Protein AF-K1SEQ2-F1 (afdb_monomer)

Structure (mmCIF, N/CA/C/O backbone):
data_AF-K1SEQ2-F1
#
_entry.id   AF-K1SEQ2-F1
#
loop_
_atom_site.group_PDB
_atom_site.id
_atom_site.type_symbol
_atom_site.label_atom_id
_atom_site.label_alt_id
_atom_site.label_comp_id
_atom_site.label_asym_id
_atom_site.label_entity_id
_atom_site.label_seq_id
_atom_site.pdbx_PDB_ins_code
_atom_site.Cartn_x
_atom_site.Cartn_y
_atom_site.Cartn_z
_atom_site.occupancy
_atom_site.B_iso_or_equiv
_atom_site.auth_seq_id
_atom_site.auth_comp_id
_atom_site.auth_asym_id
_atom_site.auth_atom_id
_atom_site.pdbx_PDB_model_num
ATOM 1 N N . MET A 1 1 ? -11.441 -30.694 -27.038 1.00 43.03 1 MET A N 1
ATOM 2 C CA . MET A 1 1 ? -11.583 -30.775 -25.570 1.00 43.03 1 MET A CA 1
ATOM 3 C C . MET A 1 1 ? -10.942 -29.511 -25.022 1.00 43.03 1 MET A C 1
ATOM 5 O O . MET A 1 1 ? -9.737 -29.361 -25.182 1.00 43.03 1 MET A O 1
ATOM 9 N N . GLU A 1 2 ? -11.736 -28.555 -24.542 1.00 47.94 2 GLU A N 1
ATOM 10 C CA . GLU A 1 2 ? -11.219 -27.292 -23.992 1.00 47.94 2 GLU A CA 1
ATOM 11 C C . GLU A 1 2 ? -10.532 -27.562 -22.644 1.00 47.94 2 GLU A C 1
ATOM 13 O O . GLU A 1 2 ? -11.100 -28.221 -21.772 1.00 47.94 2 GLU A O 1
ATOM 18 N N . LYS A 1 3 ? -9.276 -27.125 -22.499 1.00 48.19 3 LYS A N 1
ATOM 19 C CA . LYS A 1 3 ? -8.510 -27.203 -21.243 1.00 48.19 3 LYS A CA 1
ATOM 20 C C . LYS A 1 3 ? -8.966 -26.080 -20.307 1.00 48.19 3 LYS A C 1
ATOM 22 O O . LYS A 1 3 ? -9.241 -24.984 -20.783 1.00 48.19 3 LYS A O 1
ATOM 27 N N . ASN A 1 4 ? -9.017 -26.336 -18.994 1.00 70.00 4 ASN A N 1
ATOM 28 C CA . ASN A 1 4 ? -9.388 -25.294 -18.032 1.00 70.00 4 ASN A CA 1
ATOM 29 C C . ASN A 1 4 ? -8.329 -24.174 -17.988 1.00 70.00 4 ASN A C 1
ATOM 31 O O . ASN A 1 4 ? -7.145 -24.417 -18.233 1.00 70.00 4 ASN A O 1
ATOM 35 N N . GLU A 1 5 ? -8.766 -22.963 -17.645 1.00 64.31 5 GLU A N 1
ATOM 36 C CA . GLU A 1 5 ? -7.929 -21.755 -17.586 1.00 64.31 5 GLU A CA 1
ATOM 37 C C . GLU A 1 5 ? -6.663 -21.947 -16.739 1.00 64.31 5 GLU A C 1
ATOM 39 O O . GLU A 1 5 ? -5.574 -21.563 -17.151 1.00 64.31 5 GLU A O 1
ATOM 44 N N . LEU A 1 6 ? -6.771 -22.651 -15.606 1.00 54.03 6 LEU A N 1
ATOM 45 C CA . LEU A 1 6 ? -5.640 -22.951 -14.721 1.00 54.03 6 LEU A CA 1
ATOM 46 C C . LEU A 1 6 ? -4.531 -23.738 -15.442 1.00 54.03 6 LEU A C 1
ATOM 48 O O . LEU A 1 6 ? -3.341 -23.495 -15.248 1.00 54.03 6 LEU A O 1
ATOM 52 N N . THR A 1 7 ? -4.930 -24.677 -16.300 1.00 54.34 7 THR A N 1
ATOM 53 C CA . THR A 1 7 ? -4.026 -25.524 -17.082 1.00 54.34 7 THR A CA 1
ATOM 54 C C . THR A 1 7 ? -3.325 -24.714 -18.171 1.00 54.34 7 THR A C 1
ATOM 56 O O . THR A 1 7 ? -2.157 -24.968 -18.459 1.00 54.34 7 THR A O 1
ATOM 59 N N . ASN A 1 8 ? -3.997 -23.717 -18.753 1.00 59.84 8 ASN A N 1
ATOM 60 C CA . ASN A 1 8 ? -3.380 -22.805 -19.717 1.00 59.84 8 ASN A CA 1
ATOM 61 C C . ASN A 1 8 ? -2.343 -21.911 -19.029 1.00 59.84 8 ASN A C 1
ATOM 63 O O . ASN A 1 8 ? -1.224 -21.809 -19.524 1.00 59.84 8 ASN A O 1
ATOM 67 N N . THR A 1 9 ? -2.657 -21.372 -17.847 1.00 58.41 9 THR A N 1
ATOM 68 C CA . THR A 1 9 ? -1.741 -20.512 -17.084 1.00 58.41 9 THR A CA 1
ATOM 69 C C . THR A 1 9 ? -0.454 -21.246 -16.693 1.00 58.41 9 THR A C 1
ATOM 71 O O . THR A 1 9 ? 0.633 -20.716 -16.910 1.00 58.41 9 THR A O 1
ATOM 74 N N . ILE A 1 10 ? -0.551 -22.493 -16.211 1.00 58.28 10 ILE A N 1
ATOM 75 C CA . ILE A 1 10 ? 0.607 -23.320 -15.805 1.00 58.28 10 ILE A CA 1
ATOM 76 C C . ILE A 1 10 ? 1.475 -23.741 -17.007 1.00 58.28 10 ILE A C 1
ATOM 78 O O . ILE A 1 10 ? 2.684 -23.915 -16.867 1.00 58.28 10 ILE A O 1
ATOM 82 N N . HIS A 1 11 ? 0.887 -23.873 -18.201 1.00 51.62 11 HIS A N 1
ATOM 83 C CA . HIS A 1 11 ? 1.618 -24.169 -19.439 1.00 51.62 11 HIS A CA 1
ATOM 84 C C . HIS A 1 11 ? 2.044 -22.921 -20.226 1.00 51.62 11 HIS A C 1
ATOM 86 O O . HIS A 1 11 ? 2.574 -23.058 -21.334 1.00 51.62 11 HIS A O 1
ATOM 92 N N . THR A 1 12 ? 1.831 -21.713 -19.694 1.00 59.97 12 THR A N 1
ATOM 93 C CA . THR A 1 12 ? 2.186 -20.487 -20.414 1.00 59.97 12 THR A CA 1
ATOM 94 C C . THR A 1 12 ? 3.698 -20.427 -20.579 1.00 59.97 12 THR A C 1
ATOM 96 O O . THR A 1 12 ? 4.451 -20.291 -19.617 1.00 59.97 12 THR A O 1
ATOM 99 N N . THR A 1 13 ? 4.155 -20.548 -21.820 1.00 67.62 13 THR A N 1
ATOM 100 C CA . THR A 1 13 ? 5.572 -20.405 -22.147 1.00 67.62 13 THR A CA 1
ATOM 101 C C . THR A 1 13 ? 5.937 -18.929 -22.037 1.00 67.62 13 THR A C 1
ATOM 103 O O . THR A 1 13 ? 5.323 -18.088 -22.693 1.00 67.62 13 THR A O 1
ATOM 106 N N . LEU A 1 14 ? 6.922 -18.601 -21.199 1.00 71.75 14 LEU A N 1
ATOM 107 C CA . LEU A 1 14 ? 7.457 -17.245 -21.126 1.00 71.75 14 LEU A CA 1
ATOM 108 C C . LEU A 1 14 ? 8.192 -16.926 -22.431 1.00 71.75 14 LEU A C 1
ATOM 110 O O . LEU A 1 14 ? 9.210 -17.540 -22.747 1.00 71.75 14 LEU A O 1
ATOM 114 N N . CYS A 1 15 ? 7.675 -15.955 -23.180 1.00 80.75 15 CYS A N 1
ATOM 115 C CA . CYS A 1 15 ? 8.299 -15.469 -24.405 1.00 80.75 15 CYS A CA 1
ATOM 116 C C . CYS A 1 15 ? 9.104 -14.198 -24.093 1.00 80.75 15 CYS A C 1
ATOM 118 O O . CYS A 1 15 ? 8.500 -13.175 -23.753 1.00 80.75 15 CYS A O 1
ATOM 120 N N . PRO A 1 16 ? 10.444 -14.217 -24.200 1.00 85.50 16 PRO A N 1
ATOM 121 C CA . PRO A 1 16 ? 11.247 -13.023 -23.972 1.00 85.50 16 PRO A CA 1
ATOM 122 C C . PRO A 1 16 ? 10.920 -11.957 -25.027 1.00 85.50 16 PRO A C 1
ATOM 124 O O . PRO A 1 16 ? 10.855 -12.263 -26.215 1.00 85.50 16 PRO A O 1
ATOM 127 N N . ARG A 1 17 ? 10.708 -10.704 -24.601 1.00 86.50 17 ARG A N 1
ATOM 128 C CA . ARG A 1 17 ? 10.356 -9.590 -25.510 1.00 86.50 17 ARG A CA 1
ATOM 129 C C . ARG A 1 17 ? 11.419 -8.503 -25.610 1.00 86.50 17 ARG A C 1
ATOM 131 O O . ARG A 1 17 ? 11.531 -7.864 -26.653 1.00 86.50 17 ARG A O 1
ATOM 138 N N . ALA A 1 18 ? 12.183 -8.279 -24.548 1.00 89.88 18 ALA A N 1
ATOM 139 C CA . ALA A 1 18 ? 13.223 -7.260 -24.511 1.00 89.88 18 ALA A CA 1
ATOM 140 C C . ALA A 1 18 ? 14.239 -7.542 -23.395 1.00 89.88 18 ALA A C 1
ATOM 142 O O . ALA A 1 18 ? 13.954 -8.298 -22.466 1.00 89.88 18 ALA A O 1
ATOM 143 N N . VAL A 1 19 ? 15.406 -6.905 -23.488 1.00 91.00 19 VAL A N 1
ATOM 144 C CA . VAL A 1 19 ? 16.459 -6.863 -22.464 1.00 91.00 19 VAL A CA 1
ATOM 145 C C . VAL A 1 19 ? 16.750 -5.411 -22.122 1.00 91.00 19 VAL A C 1
ATOM 147 O O . VAL A 1 19 ? 16.779 -4.564 -23.013 1.00 91.00 19 VAL A O 1
ATOM 150 N N . LEU A 1 20 ? 16.992 -5.152 -20.838 1.00 92.44 20 LEU A N 1
ATOM 151 C CA . LEU A 1 20 ? 17.462 -3.875 -20.316 1.00 92.44 20 LEU A CA 1
ATOM 152 C C . LEU A 1 20 ? 18.910 -4.041 -19.836 1.00 92.44 20 LEU A C 1
ATOM 154 O O . LEU A 1 20 ? 19.201 -4.972 -19.084 1.00 92.44 20 LEU A O 1
ATOM 158 N N . ILE A 1 21 ? 19.807 -3.151 -20.247 1.00 92.81 21 ILE A N 1
ATOM 159 C CA . ILE A 1 21 ? 21.210 -3.134 -19.825 1.00 92.81 21 ILE A CA 1
ATOM 160 C C . ILE A 1 21 ? 21.484 -1.796 -19.145 1.00 92.81 21 ILE A C 1
ATOM 162 O O . ILE A 1 21 ? 21.267 -0.741 -19.736 1.00 92.81 21 ILE A O 1
ATOM 166 N N . ALA A 1 22 ? 21.962 -1.839 -17.903 1.00 92.38 22 ALA A N 1
ATOM 167 C CA . ALA A 1 22 ? 22.326 -0.651 -17.144 1.00 92.38 22 ALA A CA 1
ATOM 168 C C . ALA A 1 22 ? 23.844 -0.470 -17.120 1.00 92.38 22 ALA A C 1
ATOM 170 O O . ALA A 1 22 ? 24.578 -1.325 -16.622 1.00 92.38 22 ALA A O 1
AT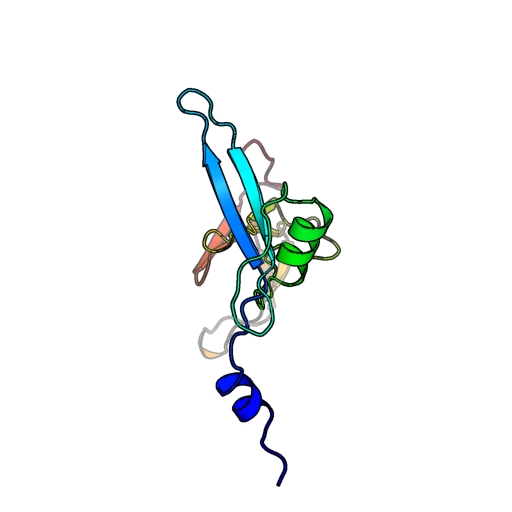OM 171 N N . TYR A 1 23 ? 24.305 0.669 -17.620 1.00 91.25 23 TYR A N 1
ATOM 172 C CA . TYR A 1 23 ? 25.694 1.098 -17.545 1.00 91.25 23 TYR A CA 1
ATOM 173 C C . TYR A 1 23 ? 25.846 2.116 -16.421 1.00 91.25 23 TYR A C 1
ATOM 175 O O . TYR A 1 23 ? 25.014 3.010 -16.275 1.00 91.25 23 TYR A O 1
ATOM 183 N N . THR A 1 24 ? 26.922 1.995 -15.650 1.00 91.25 24 THR A N 1
ATOM 184 C CA . THR A 1 24 ? 27.306 2.977 -14.633 1.00 91.25 24 THR A CA 1
ATOM 185 C C . THR A 1 24 ? 28.565 3.708 -15.076 1.00 91.25 24 THR A C 1
ATOM 187 O O . THR A 1 24 ? 29.469 3.108 -15.666 1.00 91.25 24 THR A O 1
ATOM 190 N N . TYR A 1 25 ? 28.636 5.006 -14.803 1.00 86.38 25 TYR A N 1
ATOM 191 C CA . TYR A 1 25 ? 29.854 5.773 -15.034 1.00 86.38 25 TYR A CA 1
ATOM 192 C C . TYR A 1 25 ? 30.794 5.565 -13.845 1.00 86.38 25 TYR A C 1
ATOM 194 O O . TYR A 1 25 ? 30.388 5.706 -12.698 1.00 86.38 25 TYR A O 1
ATOM 202 N N . ALA A 1 26 ? 32.071 5.267 -14.100 1.00 80.25 26 ALA A N 1
ATOM 203 C CA . ALA A 1 26 ? 33.036 4.860 -13.068 1.00 80.25 26 ALA A CA 1
ATOM 204 C C . ALA A 1 26 ? 33.198 5.840 -11.881 1.00 80.25 26 ALA A C 1
ATOM 206 O O . ALA A 1 26 ? 33.750 5.462 -10.852 1.00 80.25 26 ALA A O 1
ATOM 207 N N . GLN A 1 27 ? 32.751 7.092 -12.021 1.00 76.75 27 GLN A N 1
ATOM 208 C CA . GLN A 1 27 ? 32.906 8.158 -11.026 1.00 76.75 27 GLN A CA 1
ATOM 209 C C . GLN A 1 27 ? 31.602 8.919 -10.716 1.00 76.75 27 GLN A C 1
ATOM 211 O O . GLN A 1 27 ? 31.636 9.873 -9.944 1.00 76.75 27 GLN A O 1
ATOM 216 N N . ASP A 1 28 ? 30.458 8.524 -11.286 1.00 73.75 28 ASP A N 1
ATOM 217 C CA . ASP A 1 28 ? 29.175 9.212 -11.086 1.00 73.75 28 ASP A CA 1
ATOM 218 C C . ASP A 1 28 ? 28.070 8.189 -10.790 1.00 73.75 28 ASP A C 1
ATOM 220 O O . ASP A 1 28 ? 28.050 7.102 -11.359 1.00 73.75 28 ASP A O 1
ATOM 224 N N . LYS A 1 29 ? 27.101 8.539 -9.939 1.00 74.81 29 LYS A N 1
ATOM 225 C CA . LYS A 1 29 ? 25.934 7.685 -9.638 1.00 74.81 29 LYS A CA 1
ATOM 226 C C . LYS A 1 29 ? 24.882 7.710 -10.759 1.00 74.81 29 LYS A C 1
ATOM 228 O O . LYS A 1 29 ? 23.720 7.381 -10.526 1.00 74.81 29 LYS A O 1
ATOM 233 N N . LYS A 1 30 ? 25.263 8.148 -11.959 1.00 80.81 30 LYS A N 1
ATOM 234 C CA . LYS A 1 30 ? 24.389 8.196 -13.131 1.00 80.81 30 LYS A CA 1
ATOM 235 C C . LYS A 1 30 ? 24.361 6.839 -13.816 1.00 80.81 30 LYS A C 1
ATOM 237 O O . LYS A 1 30 ? 25.394 6.192 -13.977 1.00 80.81 30 LYS A O 1
ATOM 242 N N . TYR A 1 31 ? 23.173 6.465 -14.270 1.00 83.62 31 TYR A N 1
ATOM 243 C CA . TYR A 1 31 ? 22.955 5.260 -15.054 1.00 83.62 31 TYR A CA 1
ATOM 244 C C . TYR A 1 31 ? 22.527 5.636 -16.466 1.00 83.62 31 TYR A C 1
ATOM 246 O O . TYR A 1 31 ? 21.686 6.516 -16.650 1.00 83.62 31 TYR A O 1
ATOM 254 N N . PHE A 1 32 ? 23.092 4.951 -17.454 1.00 90.00 32 PHE A N 1
ATOM 255 C CA . PHE A 1 32 ? 22.553 4.922 -18.808 1.00 90.00 32 PHE A CA 1
ATOM 256 C C . PHE A 1 32 ? 21.877 3.570 -19.019 1.00 90.00 32 PHE A C 1
ATOM 258 O O . PHE A 1 32 ? 22.489 2.530 -18.773 1.00 90.00 32 PHE A O 1
ATOM 265 N N . LEU A 1 33 ? 20.613 3.591 -19.438 1.00 92.62 33 LEU A N 1
ATOM 266 C CA . LEU A 1 33 ? 19.846 2.381 -19.701 1.00 92.62 33 LEU A CA 1
ATOM 267 C C . LEU A 1 33 ? 19.701 2.182 -21.211 1.00 92.62 33 LEU A C 1
ATOM 269 O O . LEU A 1 33 ? 19.157 3.036 -21.914 1.00 92.62 33 LEU A O 1
ATOM 273 N N . GLU A 1 34 ? 20.163 1.033 -21.685 1.00 94.25 34 GLU A N 1
ATOM 274 C CA . GLU A 1 34 ? 19.981 0.548 -23.050 1.00 94.25 34 GLU A CA 1
ATOM 275 C C . GLU A 1 34 ? 18.900 -0.536 -23.070 1.00 94.25 34 GLU A C 1
ATOM 277 O O . GLU A 1 34 ? 18.832 -1.387 -22.183 1.00 94.25 34 GLU A O 1
ATOM 282 N N . GLN A 1 35 ? 18.073 -0.526 -24.105 1.00 93.44 35 GLN A N 1
ATOM 283 C CA . GLN A 1 35 ? 17.086 -1.548 -24.401 1.00 93.44 35 GLN A CA 1
ATOM 284 C C . GLN A 1 35 ? 17.441 -2.265 -25.702 1.00 93.44 35 GLN A C 1
ATOM 286 O O . GLN A 1 35 ? 17.861 -1.638 -26.674 1.00 93.44 35 GLN A O 1
ATOM 291 N N . ARG A 1 36 ? 17.204 -3.580 -25.731 1.00 94.31 36 ARG A N 1
ATOM 292 C CA . ARG A 1 36 ? 17.228 -4.407 -26.946 1.00 94.31 36 ARG A CA 1
ATOM 293 C C . ARG A 1 36 ? 15.934 -5.191 -27.059 1.00 94.31 36 ARG A C 1
ATOM 295 O O . ARG A 1 36 ? 15.531 -5.836 -26.094 1.00 94.31 36 ARG A O 1
ATOM 302 N N . SER A 1 37 ? 15.290 -5.177 -28.220 1.00 91.94 37 SER A N 1
ATOM 303 C CA . SER A 1 37 ? 14.157 -6.069 -28.494 1.00 91.94 37 SER A CA 1
ATOM 304 C C . SER A 1 37 ? 14.634 -7.515 -28.663 1.00 91.94 37 SER A C 1
ATOM 306 O O . SER A 1 37 ? 15.763 -7.759 -29.085 1.00 91.94 37 SER A O 1
ATOM 308 N N . ILE A 1 38 ? 13.785 -8.483 -28.321 1.00 92.94 38 ILE A N 1
ATOM 309 C CA . ILE A 1 38 ? 14.010 -9.900 -28.616 1.00 92.94 38 ILE A CA 1
ATOM 310 C C . ILE A 1 38 ? 12.956 -10.348 -29.622 1.00 92.94 38 ILE A C 1
ATOM 312 O O . ILE A 1 38 ? 11.757 -10.160 -29.409 1.00 92.94 38 ILE A O 1
ATOM 316 N N . ASP A 1 39 ? 13.408 -10.921 -30.734 1.00 90.06 39 ASP A N 1
ATOM 317 C CA . ASP A 1 39 ? 12.512 -11.447 -31.758 1.00 90.06 39 ASP A CA 1
ATOM 318 C C . ASP A 1 39 ? 11.935 -12.826 -31.385 1.00 90.06 39 ASP A C 1
ATOM 320 O O . ASP A 1 39 ? 12.355 -13.479 -30.431 1.00 90.06 39 ASP A O 1
ATOM 324 N N . ALA A 1 40 ? 10.981 -13.316 -32.181 1.00 86.81 40 ALA A N 1
ATOM 325 C CA . ALA A 1 40 ? 10.333 -14.611 -31.949 1.00 86.81 40 ALA A CA 1
ATOM 326 C C . ALA A 1 40 ? 11.292 -15.822 -31.991 1.00 86.81 40 ALA A C 1
ATOM 328 O O . ALA A 1 40 ? 10.907 -16.921 -31.602 1.00 86.81 40 ALA A O 1
ATOM 329 N N . LYS A 1 41 ? 12.527 -15.644 -32.477 1.00 87.56 41 LYS A N 1
ATOM 330 C CA . LYS A 1 41 ? 13.576 -16.672 -32.503 1.00 87.56 41 LYS A CA 1
ATOM 331 C C . LYS A 1 41 ? 14.551 -16.532 -31.328 1.00 87.56 41 LYS A C 1
ATOM 333 O O . LYS A 1 41 ? 15.541 -17.256 -31.288 1.00 87.56 41 LYS A O 1
ATOM 338 N N . GLY A 1 42 ? 14.300 -15.608 -30.397 1.00 85.50 42 GLY A N 1
ATOM 339 C CA . GLY A 1 42 ? 15.161 -15.343 -29.246 1.00 85.50 42 GLY A CA 1
ATOM 340 C C . GLY A 1 42 ? 16.397 -14.499 -29.570 1.00 85.50 42 GLY A C 1
ATOM 341 O O . GLY A 1 42 ? 17.318 -14.440 -28.758 1.00 85.50 42 GLY A O 1
ATOM 342 N N . ARG A 1 43 ? 16.462 -13.860 -30.746 1.00 91.06 43 ARG A N 1
ATOM 343 C CA . ARG A 1 43 ? 17.618 -13.048 -31.154 1.00 91.06 43 ARG A CA 1
ATOM 344 C C . ARG A 1 43 ? 17.447 -11.613 -30.675 1.00 91.06 43 ARG A C 1
ATOM 346 O O . ARG A 1 43 ? 16.372 -11.034 -30.826 1.00 91.06 43 ARG A O 1
ATOM 353 N N . MET A 1 44 ? 18.519 -11.045 -30.128 1.00 93.50 44 MET A N 1
ATOM 354 C CA . MET A 1 44 ? 18.544 -9.651 -29.689 1.00 93.50 44 MET A CA 1
ATOM 355 C C . MET A 1 44 ? 18.705 -8.713 -30.884 1.00 93.50 44 MET A C 1
ATOM 357 O O . MET A 1 44 ? 19.561 -8.935 -31.741 1.00 93.50 44 MET A O 1
ATOM 361 N N . GLY A 1 45 ? 17.884 -7.669 -30.918 1.00 91.25 45 GLY A N 1
ATOM 362 C CA . GLY A 1 45 ? 18.021 -6.546 -31.833 1.00 91.25 45 GLY A CA 1
ATOM 363 C C . GLY A 1 45 ? 19.117 -5.568 -31.407 1.00 91.25 45 GLY A C 1
ATOM 364 O O . GLY A 1 45 ? 19.895 -5.814 -30.480 1.00 91.25 45 GLY A O 1
ATOM 365 N N . GLU A 1 46 ? 19.162 -4.440 -32.107 1.00 93.50 46 GLU A N 1
ATOM 366 C CA . GLU A 1 46 ? 20.088 -3.345 -31.828 1.00 93.50 46 GLU A CA 1
ATOM 367 C C . GLU A 1 46 ? 19.780 -2.662 -30.489 1.00 93.50 46 GLU A C 1
ATOM 369 O O . GLU A 1 46 ? 18.636 -2.639 -30.027 1.00 93.50 46 GLU A O 1
ATOM 374 N N . GLY A 1 47 ? 20.827 -2.116 -29.868 1.00 92.31 47 GLY A N 1
ATOM 375 C CA . GLY A 1 47 ? 20.721 -1.340 -28.639 1.00 92.31 47 GLY A CA 1
ATOM 376 C C . GLY A 1 47 ? 20.258 0.082 -28.917 1.00 92.31 47 GLY A C 1
ATOM 377 O O . GLY A 1 47 ? 20.844 0.777 -29.745 1.00 92.31 47 GLY A O 1
ATOM 378 N N . HIS A 1 48 ? 19.236 0.530 -28.196 1.00 91.56 48 HIS A N 1
ATOM 379 C CA . HIS A 1 48 ? 18.794 1.921 -28.196 1.00 91.56 48 HIS A CA 1
ATOM 380 C C . HIS A 1 48 ? 18.583 2.420 -26.760 1.00 91.56 48 HIS A C 1
ATOM 382 O O . HIS A 1 48 ? 18.351 1.608 -25.864 1.00 91.56 48 HIS A O 1
ATOM 388 N N . PRO A 1 49 ? 18.646 3.739 -26.497 1.00 93.44 49 PRO A N 1
ATOM 389 C CA . PRO A 1 49 ? 18.275 4.274 -25.193 1.00 93.44 49 PRO A CA 1
ATOM 390 C C . PRO A 1 49 ? 16.861 3.834 -24.802 1.00 93.44 49 PRO A C 1
ATOM 392 O O . PRO A 1 49 ? 15.959 3.780 -25.646 1.00 93.44 49 PRO A O 1
ATOM 395 N N . VAL A 1 50 ? 16.673 3.521 -23.523 1.00 92.56 50 VAL A N 1
ATOM 396 C CA . VAL A 1 50 ? 15.349 3.212 -22.976 1.00 92.56 50 VAL A CA 1
ATOM 397 C C . VAL A 1 50 ? 14.430 4.418 -23.132 1.00 92.56 50 VAL A C 1
ATOM 399 O O . VAL A 1 50 ? 14.813 5.547 -22.823 1.00 92.56 50 VAL A O 1
ATOM 402 N N . THR A 1 51 ? 13.204 4.171 -23.587 1.00 87.19 51 THR A N 1
ATOM 403 C CA . THR A 1 51 ? 12.185 5.210 -23.739 1.00 87.19 51 THR A CA 1
ATOM 404 C C . THR A 1 51 ? 11.252 5.261 -22.532 1.00 87.19 51 THR A C 1
ATOM 406 O O . THR A 1 51 ? 11.070 4.277 -21.808 1.00 87.19 51 THR A O 1
ATOM 409 N N . VAL A 1 52 ? 10.628 6.421 -22.316 1.00 82.25 52 VAL A N 1
ATOM 410 C CA . VAL A 1 52 ? 9.621 6.597 -21.258 1.00 82.25 52 VAL A CA 1
ATOM 411 C C . VAL A 1 52 ? 8.414 5.699 -21.525 1.00 82.25 52 VAL A C 1
ATOM 413 O O . VAL A 1 52 ? 7.869 5.094 -20.605 1.00 82.25 52 VAL A O 1
ATOM 416 N N . GLU A 1 53 ? 8.031 5.553 -22.792 1.00 83.38 53 GLU A N 1
ATOM 417 C CA . GLU A 1 53 ? 6.945 4.684 -23.237 1.00 83.38 53 GLU A CA 1
ATOM 418 C C . GLU A 1 53 ? 7.212 3.228 -22.859 1.00 83.38 53 GLU A C 1
ATOM 420 O O . GLU A 1 53 ? 6.312 2.564 -22.348 1.00 83.38 53 GLU A O 1
ATOM 425 N N . PHE A 1 54 ? 8.447 2.750 -23.047 1.00 84.06 54 PHE A N 1
ATOM 426 C CA . PHE A 1 54 ? 8.821 1.390 -22.675 1.00 84.06 54 PHE A CA 1
ATOM 427 C C . PHE A 1 54 ? 8.823 1.193 -21.161 1.00 84.06 54 PHE A C 1
ATOM 429 O O . PHE A 1 54 ? 8.319 0.180 -20.692 1.00 84.06 54 PHE A O 1
ATOM 436 N N . MET A 1 55 ? 9.325 2.153 -20.379 1.00 84.25 55 MET A N 1
ATOM 437 C CA . MET A 1 55 ? 9.258 2.072 -18.913 1.00 84.25 55 MET A CA 1
ATOM 438 C C . MET A 1 55 ? 7.812 2.061 -18.415 1.00 84.25 55 MET A C 1
ATOM 440 O O . MET A 1 55 ? 7.472 1.276 -17.535 1.00 84.25 55 MET A O 1
ATOM 444 N N . ASN A 1 56 ? 6.941 2.876 -19.009 1.00 78.31 56 ASN A N 1
ATOM 445 C CA . ASN A 1 56 ? 5.518 2.880 -18.686 1.00 78.31 56 ASN A CA 1
ATOM 446 C C . ASN A 1 56 ? 4.841 1.568 -19.089 1.00 78.31 56 ASN A C 1
ATOM 448 O O . ASN A 1 56 ? 4.025 1.048 -18.336 1.00 78.31 56 ASN A O 1
ATOM 452 N N . GLU A 1 57 ? 5.172 1.016 -20.258 1.00 80.25 57 GLU A N 1
ATOM 453 C CA . GLU A 1 57 ? 4.681 -0.292 -20.686 1.00 80.25 57 GLU A CA 1
ATOM 454 C C . GLU A 1 57 ? 5.181 -1.400 -19.755 1.00 80.25 57 GLU A C 1
ATOM 456 O O . GLU A 1 57 ? 4.387 -2.251 -19.365 1.00 80.25 57 GLU A O 1
ATOM 461 N N . LEU A 1 58 ? 6.456 -1.365 -19.362 1.00 80.19 58 LEU A N 1
ATOM 462 C CA . LEU A 1 58 ? 7.054 -2.298 -18.417 1.00 80.19 58 LEU A CA 1
ATOM 463 C C . LEU A 1 58 ? 6.310 -2.235 -17.088 1.00 80.19 58 LEU A C 1
ATOM 465 O O . LEU A 1 58 ? 5.856 -3.268 -16.633 1.00 80.19 58 LEU A O 1
ATOM 469 N N . VAL A 1 59 ? 6.123 -1.049 -16.506 1.00 75.06 59 VAL A N 1
ATOM 470 C CA . VAL A 1 59 ? 5.413 -0.865 -15.230 1.00 75.06 59 VAL A CA 1
ATOM 471 C C . VAL A 1 59 ? 3.936 -1.254 -15.340 1.00 75.06 59 VAL A C 1
ATOM 473 O O . VAL A 1 59 ? 3.399 -1.875 -14.431 1.00 75.06 59 VAL A O 1
ATOM 476 N N . ARG A 1 60 ? 3.269 -0.942 -16.457 1.00 67.19 60 ARG A N 1
ATOM 477 C CA . ARG A 1 60 ? 1.857 -1.295 -16.684 1.00 67.19 60 ARG A CA 1
ATOM 478 C C . ARG A 1 60 ? 1.656 -2.796 -16.883 1.00 67.19 60 ARG A C 1
ATOM 480 O O . ARG A 1 60 ? 0.664 -3.346 -16.419 1.00 67.19 60 ARG A O 1
ATOM 487 N N . ASN A 1 61 ? 2.565 -3.435 -17.614 1.00 65.00 61 ASN A N 1
ATOM 488 C CA . ASN A 1 61 ? 2.537 -4.871 -17.889 1.00 65.00 61 ASN A CA 1
ATOM 489 C C . ASN A 1 61 ? 3.233 -5.680 -16.791 1.00 65.00 61 ASN A C 1
ATOM 491 O O . ASN A 1 61 ? 3.135 -6.909 -16.795 1.00 65.00 61 ASN A O 1
ATOM 495 N N . TYR A 1 62 ? 3.923 -5.015 -15.862 1.00 64.69 62 TYR A N 1
ATOM 496 C CA . TYR A 1 62 ? 4.368 -5.578 -14.600 1.00 64.69 62 TYR A CA 1
ATOM 497 C C . TYR A 1 62 ? 3.121 -5.857 -13.769 1.00 64.69 62 TYR A C 1
ATOM 499 O O . TYR A 1 62 ? 2.721 -5.114 -12.879 1.00 64.69 62 TYR A O 1
ATOM 507 N N . SER A 1 63 ? 2.471 -6.957 -14.133 1.00 54.16 63 SER A N 1
ATOM 508 C CA . SER A 1 63 ? 1.427 -7.592 -13.363 1.00 54.16 63 SER A CA 1
ATOM 509 C C . SER A 1 63 ? 2.092 -8.232 -12.156 1.00 54.16 63 SER A C 1
ATOM 511 O O . SER A 1 63 ? 2.255 -9.448 -12.081 1.00 54.16 63 SER A O 1
ATOM 513 N N . GLU A 1 64 ? 2.440 -7.419 -11.170 1.00 51.31 64 GLU A N 1
ATOM 514 C CA . GLU A 1 64 ? 2.116 -7.886 -9.843 1.00 51.31 64 GLU A CA 1
ATOM 515 C C . GLU A 1 64 ? 0.603 -7.827 -9.741 1.00 51.31 64 GLU A C 1
ATOM 517 O O . GLU A 1 64 ? -0.012 -6.780 -9.910 1.00 51.31 64 GLU A O 1
ATOM 522 N N . THR A 1 65 ? 0.002 -8.959 -9.414 1.00 50.62 65 THR A N 1
ATOM 523 C CA . THR A 1 65 ? -1.365 -9.109 -8.909 1.00 50.62 65 THR A CA 1
ATOM 524 C C . THR A 1 65 ? -1.704 -8.154 -7.737 1.00 50.62 65 THR A C 1
ATOM 526 O O . THR A 1 65 ? -2.781 -8.245 -7.166 1.00 50.62 65 THR A O 1
ATOM 529 N N . TYR A 1 66 ? -0.813 -7.232 -7.365 1.00 54.09 66 TYR A N 1
ATOM 530 C CA . TYR A 1 66 ? -0.887 -6.324 -6.235 1.00 54.09 66 TYR A CA 1
ATOM 531 C C . TYR A 1 66 ? -0.130 -5.027 -6.563 1.00 54.09 66 TYR A C 1
ATOM 533 O O . TYR A 1 66 ? 1.043 -4.877 -6.233 1.00 54.09 66 TYR A O 1
ATOM 541 N N . SER A 1 67 ? -0.788 -4.059 -7.211 1.00 51.69 67 SER A N 1
ATOM 542 C CA . SER A 1 67 ? -0.306 -2.676 -7.181 1.00 51.69 67 SER A CA 1
ATOM 543 C C . SER A 1 67 ? -0.462 -2.167 -5.746 1.00 51.69 67 SER A C 1
ATOM 545 O O . SER A 1 67 ? -1.580 -1.898 -5.309 1.00 51.69 67 SER A O 1
ATOM 547 N N . GLY A 1 68 ? 0.638 -2.068 -4.999 1.00 54.25 68 GLY A N 1
ATOM 548 C CA . GLY A 1 68 ? 0.620 -1.629 -3.600 1.00 54.25 68 GLY A CA 1
ATOM 549 C C . GLY A 1 68 ? 0.113 -0.199 -3.398 1.00 54.25 68 GLY A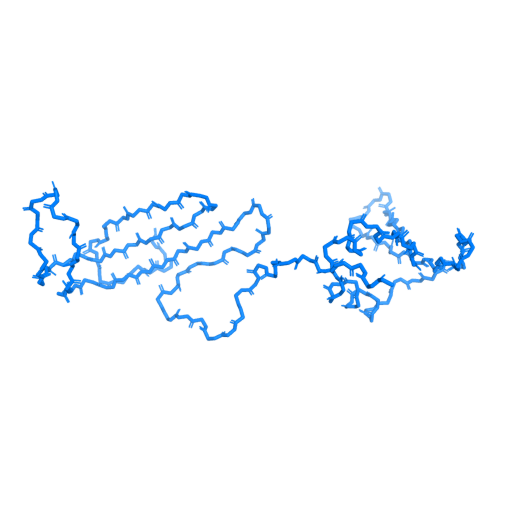 C 1
ATOM 550 O O . GLY A 1 68 ? -0.216 0.173 -2.279 1.00 54.25 68 GLY A O 1
ATOM 551 N N . THR A 1 69 ? 0.024 0.620 -4.453 1.00 58.97 69 THR A N 1
ATOM 552 C CA . THR A 1 69 ? -0.494 1.988 -4.345 1.00 58.97 69 THR A CA 1
ATOM 553 C C . THR A 1 69 ? -2.013 1.968 -4.125 1.00 58.97 69 THR A C 1
ATOM 555 O O . THR A 1 69 ? -2.741 1.544 -5.027 1.00 58.97 69 THR A O 1
ATOM 558 N N . PRO A 1 70 ? -2.524 2.450 -2.975 1.00 61.38 70 PRO A N 1
ATOM 559 C CA . PRO A 1 70 ? -3.950 2.558 -2.738 1.00 61.38 70 PRO A CA 1
ATOM 560 C C . PRO A 1 70 ? -4.533 3.503 -3.786 1.00 61.38 70 PRO A C 1
ATOM 562 O O . PRO A 1 70 ? -4.167 4.674 -3.880 1.00 61.38 70 PRO A O 1
ATOM 565 N N . TYR A 1 71 ? -5.424 2.966 -4.610 1.00 60.62 71 TYR A N 1
ATOM 566 C CA . TYR A 1 71 ? -6.125 3.713 -5.641 1.00 60.62 71 TYR A CA 1
ATOM 567 C C . TYR A 1 71 ? -7.517 4.104 -5.140 1.00 60.62 71 TYR A C 1
ATOM 569 O O . TYR A 1 71 ? -8.230 3.292 -4.551 1.00 60.62 71 TYR A O 1
ATOM 577 N N . GLY A 1 72 ? -7.917 5.352 -5.392 1.00 70.94 72 GLY A N 1
ATOM 578 C CA . GLY A 1 72 ? -9.204 5.902 -4.970 1.00 70.94 72 GLY A CA 1
ATOM 579 C C . GLY A 1 72 ? -9.072 6.996 -3.913 1.00 70.94 72 GLY A C 1
ATOM 580 O O . GLY A 1 72 ? -8.019 7.610 -3.744 1.00 70.94 72 GLY A O 1
ATOM 581 N N . ARG A 1 73 ? -10.177 7.295 -3.224 1.00 74.31 73 ARG A N 1
ATOM 582 C CA . ARG A 1 73 ? -10.202 8.340 -2.197 1.00 74.31 73 ARG A CA 1
ATOM 583 C C . ARG A 1 73 ? -9.502 7.836 -0.938 1.00 74.31 73 ARG A C 1
ATOM 585 O O . ARG A 1 73 ? -10.029 6.957 -0.261 1.00 74.31 73 ARG A O 1
ATOM 592 N N . LEU A 1 74 ? -8.363 8.440 -0.608 1.00 80.44 74 LEU A N 1
ATOM 593 C CA . LEU A 1 74 ? -7.703 8.199 0.670 1.00 80.44 74 LEU A CA 1
ATOM 594 C C . LEU A 1 74 ? -8.627 8.643 1.812 1.00 80.44 74 LEU A C 1
ATOM 596 O O . LEU A 1 74 ? -9.168 9.758 1.766 1.00 80.44 74 LEU A O 1
ATOM 600 N N . PRO A 1 75 ? -8.859 7.782 2.812 1.00 84.81 75 PRO A N 1
ATOM 601 C CA . PRO A 1 75 ? -9.690 8.153 3.937 1.00 84.81 75 PRO A CA 1
ATOM 602 C C . PRO A 1 75 ? -8.945 9.190 4.786 1.00 84.81 75 PRO A C 1
ATOM 604 O O . PRO A 1 75 ? -7.734 9.109 4.976 1.00 84.81 75 PRO A O 1
ATOM 607 N N . SER A 1 76 ? -9.667 10.190 5.294 1.00 86.75 76 SER A N 1
ATOM 608 C CA . SER A 1 76 ? -9.075 11.342 5.997 1.00 86.75 76 SER A CA 1
ATOM 609 C C . SER A 1 76 ? -8.413 10.989 7.327 1.00 86.75 76 SER A C 1
ATOM 611 O O . SER A 1 76 ? -7.791 11.840 7.949 1.00 86.75 76 SER A O 1
ATOM 613 N N . ASN A 1 77 ? -8.611 9.764 7.799 1.00 89.94 77 ASN A N 1
ATOM 614 C CA . ASN A 1 77 ? -8.070 9.265 9.047 1.00 89.94 77 ASN A CA 1
ATOM 615 C C . ASN A 1 77 ? -6.830 8.375 8.852 1.00 89.94 77 ASN A C 1
ATOM 617 O O . ASN A 1 77 ? -6.303 7.854 9.833 1.00 89.94 77 ASN A O 1
ATOM 621 N N . LEU A 1 78 ? -6.373 8.195 7.610 1.00 91.06 78 LEU A N 1
ATOM 622 C CA . LEU A 1 78 ? -5.095 7.568 7.297 1.00 91.06 78 LEU A CA 1
ATOM 623 C C . LEU A 1 78 ? -3.966 8.560 7.588 1.00 91.06 78 LEU A C 1
ATOM 625 O O . LEU A 1 78 ? -3.943 9.655 7.031 1.00 91.06 78 LEU A O 1
ATOM 629 N N . LEU A 1 79 ? -3.044 8.169 8.460 1.00 90.94 79 LEU A N 1
ATOM 630 C CA . LEU A 1 79 ? -1.895 8.976 8.867 1.00 90.94 79 LEU A CA 1
ATOM 631 C C . LEU A 1 79 ? -0.656 8.663 8.025 1.00 90.94 79 LEU A C 1
ATOM 633 O O . LEU A 1 79 ? 0.118 9.558 7.705 1.00 90.94 79 LEU A O 1
ATOM 637 N N . TYR A 1 80 ? -0.471 7.392 7.663 1.00 89.69 80 TYR A N 1
ATOM 638 C CA . TYR A 1 80 ? 0.692 6.927 6.916 1.00 89.69 80 TYR A CA 1
ATOM 639 C C . TYR A 1 80 ? 0.333 5.736 6.029 1.00 89.69 80 TYR A C 1
ATOM 641 O O . TYR A 1 80 ? -0.482 4.892 6.409 1.00 89.69 80 TYR A O 1
ATOM 649 N N . ALA A 1 81 ? 0.957 5.676 4.854 1.00 88.38 81 ALA A N 1
ATOM 650 C CA . ALA A 1 81 ? 0.869 4.549 3.939 1.00 88.38 81 ALA A CA 1
ATOM 651 C C . ALA A 1 81 ? 2.206 4.351 3.215 1.00 88.38 81 ALA A C 1
ATOM 653 O O . ALA A 1 81 ? 2.579 5.160 2.362 1.00 88.38 81 ALA A O 1
ATOM 654 N N . ASP A 1 82 ? 2.895 3.259 3.528 1.00 85.38 82 ASP A N 1
ATOM 655 C CA . ASP A 1 82 ? 3.952 2.703 2.697 1.00 85.38 82 ASP A CA 1
ATOM 656 C C . ASP A 1 82 ? 3.378 1.581 1.838 1.00 85.38 82 ASP A C 1
ATOM 658 O O . ASP A 1 82 ? 2.701 0.666 2.303 1.00 85.38 82 ASP A O 1
ATOM 662 N N . THR A 1 83 ? 3.637 1.701 0.548 1.00 80.25 83 THR A N 1
ATOM 663 C CA . THR A 1 83 ? 3.048 0.888 -0.517 1.00 80.25 83 THR A CA 1
ATOM 664 C C . THR A 1 83 ? 4.105 0.089 -1.258 1.00 80.25 83 THR A C 1
ATOM 666 O O . THR A 1 83 ? 3.805 -0.633 -2.210 1.00 80.25 83 THR A O 1
ATOM 669 N N . ARG A 1 84 ? 5.368 0.256 -0.849 1.00 75.75 8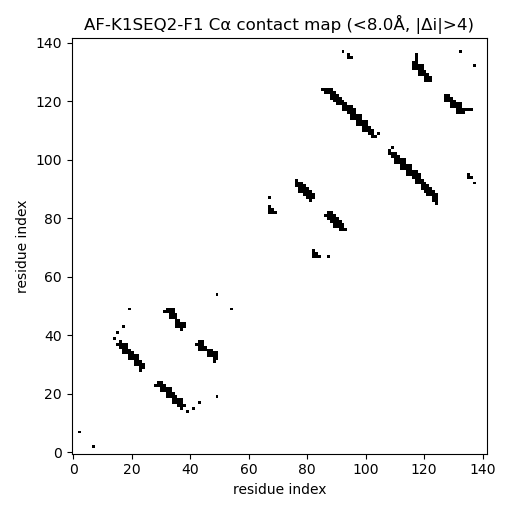4 ARG A N 1
ATOM 670 C CA . ARG A 1 84 ? 6.504 -0.456 -1.406 1.00 75.75 84 ARG A CA 1
ATOM 671 C C . ARG A 1 84 ? 6.426 -1.896 -0.938 1.00 75.75 84 ARG A C 1
ATOM 673 O O . ARG A 1 84 ? 6.290 -2.173 0.250 1.00 75.75 84 ARG A O 1
ATOM 680 N N . LYS A 1 85 ? 6.539 -2.804 -1.895 1.00 69.31 85 LYS A N 1
ATOM 681 C CA . LYS A 1 85 ? 6.475 -4.233 -1.636 1.00 69.31 85 LYS A CA 1
ATOM 682 C C . LYS A 1 85 ? 7.553 -4.697 -0.656 1.00 69.31 85 LYS A C 1
ATOM 684 O O . LYS A 1 85 ? 8.724 -4.362 -0.836 1.00 69.31 85 LYS A O 1
ATOM 689 N N . GLY A 1 86 ? 7.159 -5.505 0.326 1.00 72.19 86 GLY A N 1
ATOM 690 C CA . GLY A 1 86 ? 8.016 -5.968 1.422 1.00 72.19 86 GLY A CA 1
ATOM 691 C C . GLY A 1 86 ? 8.289 -4.894 2.479 1.00 72.19 86 GLY A C 1
ATOM 692 O O . GLY A 1 86 ? 9.231 -5.004 3.259 1.00 72.19 86 GLY A O 1
ATOM 693 N N . SER A 1 87 ? 7.541 -3.798 2.452 1.00 81.50 87 SER A N 1
ATOM 694 C CA . SER A 1 87 ? 7.601 -2.707 3.427 1.00 81.50 87 SER A CA 1
ATOM 695 C C . SER A 1 87 ? 6.213 -2.100 3.635 1.00 81.50 87 SER A C 1
ATOM 697 O O . SER A 1 87 ? 6.100 -0.958 4.066 1.00 81.50 87 SER A O 1
ATOM 699 N N . GLU A 1 88 ? 5.155 -2.843 3.295 1.00 85.31 88 GLU A N 1
ATOM 700 C CA . GLU A 1 88 ? 3.784 -2.364 3.372 1.00 85.31 88 GLU A CA 1
ATOM 701 C C . GLU A 1 88 ? 3.414 -2.040 4.818 1.00 85.31 88 GLU A C 1
ATOM 703 O O . GLU A 1 88 ? 3.431 -2.901 5.704 1.00 85.31 88 GLU A O 1
ATOM 708 N N . GLU A 1 89 ? 3.045 -0.785 5.042 1.00 90.69 89 GLU A N 1
ATOM 709 C CA . GLU A 1 89 ? 2.714 -0.267 6.360 1.00 90.69 89 GLU A CA 1
ATOM 710 C C . GLU A 1 89 ? 1.584 0.748 6.244 1.00 90.69 89 GLU A C 1
ATOM 712 O O . GLU A 1 89 ? 1.688 1.734 5.519 1.00 90.69 89 GLU A O 1
ATOM 717 N N . TYR A 1 90 ? 0.512 0.535 7.001 1.00 91.44 90 TYR A N 1
ATOM 718 C CA . TYR A 1 90 ? -0.625 1.448 7.041 1.00 91.44 90 TYR A CA 1
ATOM 719 C C . TYR A 1 90 ? -0.907 1.856 8.474 1.00 91.44 90 TYR A C 1
ATOM 721 O O . TYR A 1 90 ? -1.125 1.000 9.332 1.00 91.44 90 TYR A O 1
ATOM 729 N N . ILE A 1 91 ? -0.948 3.165 8.719 1.00 94.31 91 ILE A N 1
ATOM 730 C CA . ILE A 1 91 ? -1.284 3.724 10.027 1.00 94.31 91 ILE A CA 1
ATOM 731 C C . ILE A 1 91 ? -2.530 4.581 9.885 1.00 94.31 91 ILE A C 1
ATOM 733 O O . ILE A 1 91 ? -2.550 5.516 9.084 1.00 94.31 91 ILE A O 1
ATOM 737 N N . TRP A 1 92 ? -3.566 4.292 10.668 1.00 93.88 92 TRP A N 1
ATOM 738 C CA . TRP A 1 92 ? -4.777 5.111 10.705 1.00 93.88 92 TRP A CA 1
ATOM 739 C C . TRP A 1 92 ? -5.273 5.338 12.128 1.00 93.88 92 TRP A C 1
ATOM 741 O O . TRP A 1 92 ? -5.043 4.542 13.039 1.00 93.88 92 TRP A O 1
ATOM 751 N N . TYR A 1 93 ? -5.977 6.451 12.300 1.00 93.50 93 TYR A N 1
ATOM 752 C CA . TYR A 1 93 ? -6.508 6.908 13.572 1.00 93.50 93 TYR A CA 1
ATOM 753 C C . TYR A 1 93 ? -8.028 6.826 13.599 1.00 93.50 93 TYR A C 1
ATOM 755 O O . TYR A 1 93 ? -8.712 7.136 12.630 1.00 93.50 93 TYR A O 1
ATOM 763 N N . ASN A 1 94 ? -8.580 6.456 14.742 1.00 91.81 94 ASN A N 1
ATOM 764 C CA . ASN A 1 94 ? -9.996 6.573 15.024 1.00 91.81 94 ASN A CA 1
ATOM 765 C C . ASN A 1 94 ? -10.168 7.481 16.250 1.00 91.81 94 ASN A C 1
ATOM 767 O O . ASN A 1 94 ? -9.666 7.121 17.315 1.00 91.81 94 ASN A O 1
ATOM 771 N N . PRO A 1 95 ? -10.910 8.603 16.152 1.00 91.00 95 PRO A N 1
ATOM 772 C CA . PRO A 1 95 ? -11.060 9.543 17.265 1.00 91.00 95 PRO A CA 1
ATOM 773 C C . PRO A 1 95 ? -11.758 8.911 18.478 1.00 91.00 95 PRO A C 1
ATOM 775 O O . PRO A 1 95 ? -12.470 7.913 18.309 1.00 91.00 95 PRO A O 1
ATOM 778 N N . PRO A 1 96 ? -11.596 9.459 19.694 1.00 92.38 96 PRO A N 1
ATOM 779 C CA . PRO A 1 96 ? -12.334 8.997 20.862 1.00 92.38 96 PRO A CA 1
ATOM 780 C C . PRO A 1 96 ? -13.844 9.146 20.657 1.00 92.38 96 PRO A C 1
ATOM 782 O O . PRO A 1 96 ? -14.317 10.075 19.999 1.00 92.38 96 PRO A O 1
ATOM 785 N N . GLY A 1 97 ? -14.62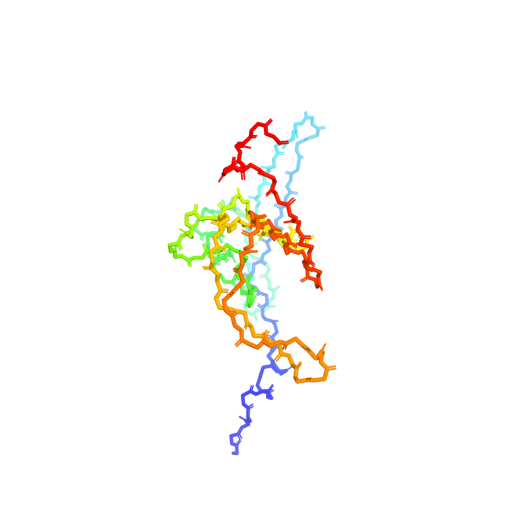3 8.230 21.227 1.00 91.56 97 GLY A N 1
ATOM 786 C CA . GLY A 1 97 ? -16.078 8.301 21.143 1.00 91.56 97 GLY A CA 1
ATOM 787 C C . GLY A 1 97 ? -16.798 7.007 21.495 1.00 91.56 97 GLY A C 1
ATOM 788 O O . GLY A 1 97 ? -16.182 5.967 21.737 1.00 91.56 97 GLY A O 1
ATOM 789 N N . LYS A 1 98 ? -18.133 7.078 21.509 1.00 94.88 98 LYS A N 1
ATOM 790 C CA . LYS A 1 98 ? -18.995 5.907 21.695 1.00 94.88 98 LYS A CA 1
ATOM 791 C C . LYS A 1 98 ? -19.109 5.115 20.404 1.00 94.88 98 LYS A C 1
ATOM 793 O O . LYS A 1 98 ? -19.495 5.670 19.376 1.00 94.88 98 LYS A O 1
ATOM 798 N N . ARG A 1 99 ? -18.811 3.818 20.461 1.00 93.06 99 ARG A N 1
ATOM 799 C CA . ARG A 1 99 ? -18.955 2.902 19.323 1.00 93.06 99 ARG A CA 1
ATOM 800 C C . ARG A 1 99 ? -19.639 1.621 19.759 1.00 93.06 99 ARG A C 1
ATOM 802 O O . ARG A 1 99 ? -19.369 1.122 20.848 1.00 93.06 99 AR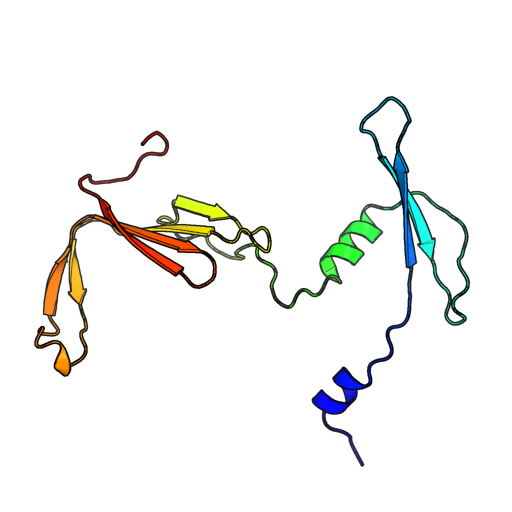G A O 1
ATOM 809 N N . MET A 1 100 ? -20.519 1.111 18.900 1.00 95.81 100 MET A N 1
ATOM 810 C CA . MET A 1 100 ? -21.045 -0.242 19.046 1.00 95.81 100 MET A CA 1
ATOM 811 C C . MET A 1 100 ? -19.896 -1.228 18.840 1.00 95.81 100 MET A C 1
ATOM 813 O O . MET A 1 100 ? -19.253 -1.189 17.790 1.00 95.81 100 MET A O 1
ATOM 817 N N . MET A 1 101 ? -19.638 -2.070 19.836 1.00 94.44 101 MET A N 1
ATOM 818 C CA . MET A 1 101 ? -18.629 -3.121 19.774 1.00 94.44 101 MET A CA 1
ATOM 819 C C . MET A 1 101 ? -19.309 -4.480 19.720 1.00 94.44 101 MET A C 1
ATOM 821 O O . MET A 1 101 ? -20.364 -4.683 20.319 1.00 94.44 101 MET A O 1
ATOM 825 N N . TYR A 1 102 ? -18.678 -5.398 18.999 1.00 94.69 102 TYR A N 1
ATOM 826 C CA . TYR A 1 102 ? -19.146 -6.764 18.844 1.00 94.69 102 TYR A CA 1
ATOM 827 C C . TYR A 1 102 ? -18.052 -7.712 19.316 1.00 94.69 102 TYR A C 1
ATOM 829 O O . TYR A 1 102 ? -16.892 -7.587 18.922 1.00 94.69 102 TYR A O 1
ATOM 837 N N . PHE A 1 103 ? -18.440 -8.659 20.149 1.00 94.56 103 PHE A N 1
ATOM 838 C CA . PHE A 1 103 ? -17.598 -9.661 20.760 1.00 94.56 103 PHE A CA 1
ATOM 839 C C . PHE A 1 103 ? -18.205 -11.039 20.512 1.00 94.56 103 PHE A C 1
ATOM 841 O O . PHE A 1 103 ? -19.414 -11.207 20.342 1.00 94.56 103 PHE A O 1
ATOM 848 N N . VAL A 1 104 ? -17.333 -12.039 20.470 1.00 95.25 104 VAL A N 1
ATOM 849 C CA . VAL A 1 104 ? -17.740 -13.443 20.441 1.00 95.25 104 VAL A CA 1
ATOM 850 C C . VAL A 1 104 ? -18.311 -13.839 21.803 1.00 95.25 104 VAL A C 1
ATOM 852 O O . VAL A 1 104 ? -17.810 -13.404 22.839 1.00 95.25 104 VAL A O 1
ATOM 855 N N . GLU A 1 105 ? -19.356 -14.670 21.812 1.00 92.38 105 GLU A N 1
ATOM 856 C CA . GLU A 1 105 ? -20.130 -14.984 23.026 1.00 92.38 105 GLU A CA 1
ATOM 857 C C . GLU A 1 105 ? -19.268 -15.538 24.171 1.00 92.38 105 GLU A C 1
ATOM 859 O O . GLU A 1 105 ? -19.468 -15.203 25.338 1.00 92.38 105 GLU A O 1
ATOM 864 N N . ASN A 1 106 ? -18.255 -16.343 23.845 1.00 95.38 106 ASN A N 1
ATOM 865 C CA . ASN A 1 106 ? -17.355 -16.960 24.820 1.00 95.38 106 ASN A CA 1
ATOM 866 C C . ASN A 1 106 ? -16.407 -15.971 25.522 1.00 95.38 106 ASN A C 1
ATOM 868 O O . ASN A 1 106 ? -15.753 -16.360 26.488 1.00 95.38 106 ASN A O 1
ATOM 872 N N . LEU A 1 107 ? -16.327 -14.715 25.069 1.00 94.81 107 LEU A N 1
ATOM 873 C CA . LEU A 1 107 ? -15.566 -13.667 25.748 1.00 94.81 107 LEU A CA 1
ATOM 874 C C . LEU A 1 107 ? -16.308 -13.130 26.984 1.00 94.81 107 LEU A C 1
ATOM 876 O O . LEU A 1 107 ? -15.689 -12.510 27.844 1.00 94.81 107 LEU A O 1
ATOM 880 N N . GLY A 1 108 ? -17.626 -13.356 27.080 1.00 93.94 108 GLY A N 1
ATOM 881 C CA . GLY A 1 108 ? -18.456 -12.873 28.189 1.00 93.94 108 GLY A CA 1
ATOM 882 C C . GLY A 1 108 ? -18.635 -11.350 28.225 1.00 93.94 108 GLY A C 1
ATOM 88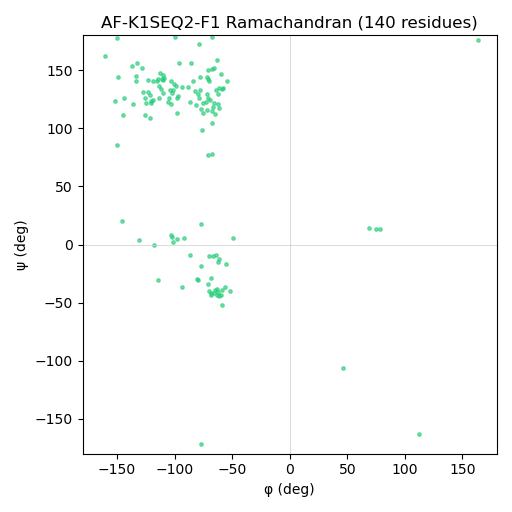3 O O . GLY A 1 108 ? -19.068 -10.812 29.241 1.00 93.94 108 GLY A O 1
ATOM 884 N N . ILE A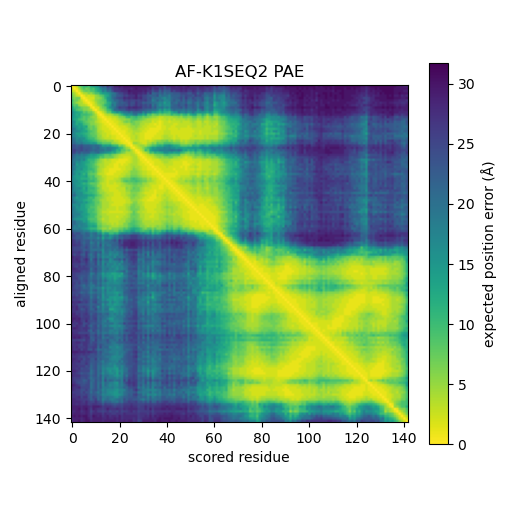 1 109 ? -18.294 -10.655 27.136 1.00 94.88 109 ILE A N 1
ATOM 885 C CA . ILE A 1 109 ? -18.484 -9.210 26.980 1.00 94.88 109 ILE A CA 1
ATOM 886 C C . ILE A 1 109 ? -19.723 -8.978 26.117 1.00 94.88 109 ILE A C 1
ATOM 888 O O . ILE A 1 109 ? -19.891 -9.611 25.077 1.00 94.88 109 ILE A O 1
ATOM 892 N N . GLU A 1 110 ? -20.593 -8.075 26.558 1.00 94.94 110 GLU A N 1
ATOM 893 C CA . GLU A 1 110 ? -21.828 -7.745 25.854 1.00 94.94 110 GLU A CA 1
ATOM 894 C C . GLU A 1 110 ? -21.561 -6.950 24.566 1.00 94.94 110 GLU A C 1
ATOM 896 O O . GLU A 1 110 ? -20.697 -6.074 24.508 1.00 94.94 110 GLU A O 1
ATOM 901 N N . ASN A 1 111 ? -22.359 -7.215 23.532 1.00 96.31 111 ASN A N 1
ATOM 902 C CA . ASN A 1 111 ? -22.394 -6.392 22.327 1.00 96.31 111 ASN A CA 1
ATOM 903 C C . ASN A 1 111 ? -23.176 -5.106 22.613 1.00 96.31 111 ASN A C 1
ATOM 905 O O . ASN A 1 111 ? -24.406 -5.104 22.596 1.00 96.31 111 ASN A O 1
ATOM 909 N N . ALA A 1 112 ? -22.468 -4.015 22.894 1.00 95.81 112 ALA A N 1
ATOM 910 C CA . ALA A 1 112 ? -23.067 -2.749 23.305 1.00 95.81 112 ALA A CA 1
ATOM 911 C C . ALA A 1 112 ? -22.227 -1.539 22.868 1.00 95.81 112 ALA A C 1
ATOM 913 O O . ALA A 1 112 ? -21.157 -1.668 22.266 1.00 95.81 112 ALA A O 1
ATOM 914 N N . GLN A 1 113 ? -22.715 -0.330 23.163 1.00 96.75 113 GLN A N 1
ATOM 915 C CA . GLN A 1 113 ? -21.938 0.890 22.952 1.00 96.75 113 GLN A CA 1
ATOM 916 C C . GLN A 1 113 ? -20.953 1.128 24.098 1.00 96.75 113 GLN A C 1
ATOM 918 O O . GLN A 1 113 ? -21.362 1.357 25.235 1.00 96.75 113 GLN A O 1
ATOM 923 N N . TYR A 1 114 ? -19.664 1.183 23.770 1.00 94.50 114 TYR A N 1
ATOM 924 C CA . TYR A 1 114 ? -18.589 1.472 24.718 1.00 94.50 114 TYR A CA 1
ATOM 925 C C . TYR A 1 114 ? -17.935 2.820 24.420 1.00 94.50 114 TYR A C 1
ATOM 927 O O . TYR A 1 114 ? -17.839 3.233 23.263 1.00 94.50 114 TYR A O 1
ATOM 935 N N . ASN A 1 115 ? -17.471 3.505 25.470 1.00 93.62 115 ASN A N 1
ATOM 936 C CA . ASN A 1 115 ? -16.609 4.678 25.332 1.00 93.62 115 ASN A CA 1
ATOM 937 C C . ASN A 1 115 ? -15.189 4.209 25.013 1.00 93.62 115 ASN A C 1
ATOM 939 O O . ASN A 1 115 ? -14.564 3.550 25.843 1.00 93.62 115 ASN A O 1
ATOM 943 N N . LEU A 1 116 ? -14.680 4.566 23.837 1.00 92.00 116 LEU A N 1
ATOM 944 C CA . LEU A 1 116 ? -13.320 4.236 23.428 1.00 92.00 116 LEU A CA 1
ATOM 945 C C . LEU A 1 116 ? -12.442 5.486 23.415 1.00 92.00 116 LEU A C 1
ATOM 947 O O . LEU A 1 116 ? -12.924 6.553 23.013 1.00 92.00 116 LEU A O 1
ATOM 951 N N . PRO A 1 117 ? -11.163 5.364 23.812 1.00 92.94 117 PRO A N 1
ATOM 952 C CA . PRO A 1 117 ? -10.189 6.422 23.592 1.00 92.94 117 PRO A CA 1
ATOM 953 C C . PRO A 1 117 ? -9.901 6.579 22.091 1.00 92.94 117 PRO A C 1
ATOM 955 O O . PRO A 1 117 ? -10.436 5.841 21.255 1.00 92.94 117 PRO A O 1
ATOM 958 N N . GLY A 1 118 ? -9.048 7.542 21.740 1.00 92.88 118 GLY A N 1
ATOM 959 C CA . GLY A 1 118 ? -8.455 7.559 20.409 1.00 92.88 118 GLY A CA 1
ATOM 960 C C . GLY A 1 118 ? -7.700 6.249 20.188 1.00 92.88 118 GLY A C 1
ATOM 961 O O . GLY A 1 118 ? -6.994 5.800 21.086 1.00 92.88 118 GLY A O 1
ATOM 962 N N . ILE A 1 119 ? -7.868 5.610 19.034 1.00 94.06 119 ILE A N 1
ATOM 963 C CA . ILE A 1 119 ? -7.180 4.353 18.716 1.00 94.06 119 ILE A CA 1
ATOM 964 C C . ILE A 1 119 ? -6.352 4.550 17.457 1.00 94.06 119 ILE A C 1
ATOM 966 O O . ILE A 1 119 ? -6.884 5.007 16.444 1.00 94.06 119 ILE A O 1
ATOM 970 N N . ILE A 1 120 ? -5.076 4.185 17.522 1.00 95.06 120 ILE A N 1
ATOM 971 C CA . ILE A 1 120 ? -4.194 4.101 16.361 1.00 95.06 120 ILE A CA 1
ATOM 972 C C . ILE A 1 120 ? -4.014 2.631 16.016 1.00 95.06 120 ILE A C 1
ATOM 974 O O . ILE A 1 120 ? -3.750 1.804 16.889 1.00 95.06 120 ILE A O 1
ATOM 978 N N . TYR A 1 121 ? -4.157 2.326 14.738 1.00 95.56 121 TYR A N 1
ATOM 979 C CA . TYR A 1 121 ? -3.895 1.013 14.180 1.00 95.56 121 TYR A CA 1
ATOM 980 C C . TYR A 1 121 ? -2.667 1.111 13.291 1.00 95.56 121 TYR A C 1
ATOM 982 O O . TYR A 1 121 ? -2.590 2.026 12.472 1.00 95.56 121 TYR A O 1
ATOM 990 N N . GLN A 1 122 ? -1.745 0.170 13.439 1.00 95.81 122 GLN A N 1
ATOM 991 C CA . GLN A 1 122 ? -0.596 -0.009 12.563 1.00 95.81 122 GLN A CA 1
ATOM 992 C C . GLN A 1 122 ? -0.668 -1.418 11.986 1.00 95.81 122 GLN A C 1
ATOM 994 O O . GLN A 1 122 ? -0.490 -2.404 12.698 1.00 95.81 122 GLN A O 1
ATOM 999 N N . ALA A 1 123 ? -0.970 -1.514 10.697 1.00 94.50 123 ALA A N 1
ATOM 1000 C CA . ALA A 1 123 ? -0.964 -2.777 9.976 1.00 94.50 123 ALA A CA 1
ATOM 1001 C C . ALA A 1 123 ? 0.359 -2.927 9.223 1.00 94.50 123 ALA A C 1
ATOM 1003 O O . ALA A 1 123 ? 0.717 -2.050 8.435 1.00 94.50 123 ALA A O 1
ATOM 1004 N N . LYS A 1 124 ? 1.050 -4.044 9.458 1.00 91.38 124 LYS A N 1
ATOM 1005 C CA . LYS A 1 124 ? 2.297 -4.440 8.792 1.00 91.38 124 LYS A CA 1
ATOM 1006 C C . LYS A 1 124 ? 2.229 -5.905 8.429 1.00 91.38 124 LYS A C 1
ATOM 1008 O O . LYS A 1 124 ? 2.096 -6.728 9.326 1.00 91.38 124 LYS A O 1
ATOM 1013 N N . GLU A 1 125 ? 2.359 -6.237 7.151 1.00 83.62 125 GLU A N 1
ATOM 1014 C CA . GLU A 1 125 ? 2.349 -7.628 6.676 1.00 83.62 125 GLU A CA 1
ATOM 1015 C C . GLU A 1 125 ? 1.204 -8.467 7.303 1.00 83.62 125 GLU A C 1
ATOM 1017 O O . GLU A 1 125 ? 0.039 -8.287 6.951 1.00 83.62 125 GLU A O 1
ATOM 1022 N N . THR A 1 126 ? 1.516 -9.369 8.245 1.00 86.69 126 THR A N 1
ATOM 1023 C CA . THR A 1 126 ? 0.558 -10.231 8.966 1.00 86.69 126 THR A CA 1
ATOM 1024 C C . THR A 1 126 ? 0.253 -9.783 10.401 1.00 86.69 126 THR A C 1
ATOM 1026 O O . THR A 1 126 ? -0.368 -10.528 11.159 1.00 86.69 126 THR A O 1
ATOM 1029 N N . GLN A 1 127 ? 0.716 -8.604 10.803 1.00 92.25 127 GLN A N 1
ATOM 1030 C CA . GLN A 1 127 ? 0.600 -8.053 12.148 1.00 92.25 127 GLN A CA 1
ATOM 1031 C C . GLN A 1 127 ? -0.277 -6.798 12.152 1.00 92.25 127 GLN A C 1
ATOM 1033 O O . GLN A 1 127 ? -0.218 -5.953 11.257 1.00 92.25 127 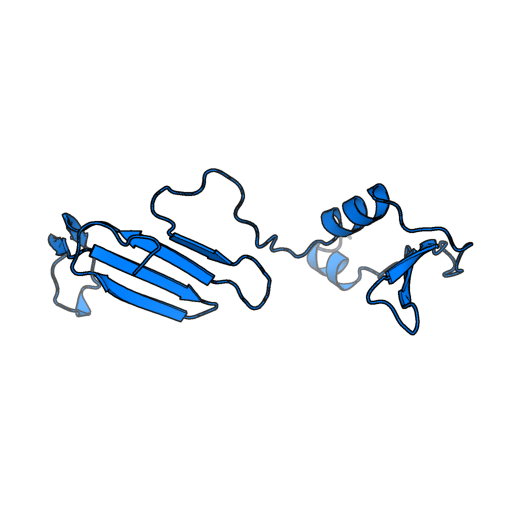GLN A O 1
ATOM 1038 N N . LEU A 1 128 ? -1.093 -6.684 13.198 1.00 95.75 128 LEU A N 1
ATOM 1039 C CA . LEU A 1 128 ? -1.861 -5.490 13.513 1.00 95.75 128 LEU A CA 1
ATOM 1040 C C . LEU A 1 128 ? -1.536 -5.080 14.946 1.00 95.75 128 LEU A C 1
ATOM 1042 O O . LEU A 1 128 ? -1.940 -5.761 15.889 1.00 95.75 128 LEU A O 1
ATOM 1046 N N . ASP A 1 129 ? -0.849 -3.955 15.093 1.00 96.56 129 ASP A N 1
ATOM 1047 C CA . ASP A 1 129 ? -0.615 -3.327 16.385 1.00 96.56 129 ASP A CA 1
ATOM 1048 C C . ASP A 1 129 ? -1.696 -2.276 16.650 1.00 96.56 129 ASP A C 1
ATOM 1050 O O . ASP A 1 129 ? -2.081 -1.501 15.769 1.00 96.56 129 ASP A O 1
ATOM 1054 N N . VAL A 1 130 ? -2.220 -2.273 17.877 1.00 95.62 130 VAL A N 1
ATOM 1055 C CA . VAL A 1 130 ? -3.316 -1.394 18.294 1.00 95.62 130 VAL A CA 1
ATOM 1056 C C . VAL A 1 130 ? -2.883 -0.603 19.518 1.00 95.62 130 VAL A C 1
ATOM 1058 O O . VAL A 1 130 ? -2.561 -1.176 20.559 1.00 95.62 130 VAL A O 1
ATOM 1061 N N . TYR A 1 131 ? -2.921 0.722 19.405 1.00 94.12 131 TYR A N 1
ATOM 1062 C CA . TYR A 1 131 ? -2.487 1.649 20.444 1.00 94.12 131 TYR A CA 1
ATOM 1063 C C . TYR A 1 131 ? -3.645 2.525 20.910 1.00 94.12 131 TYR A C 1
ATOM 1065 O O . TYR A 1 131 ? -4.439 3.014 20.105 1.00 94.12 131 TYR A O 1
ATOM 1073 N N . ALA A 1 132 ? -3.712 2.774 22.217 1.00 93.00 132 ALA A N 1
ATOM 1074 C CA . ALA A 1 132 ? -4.577 3.805 22.771 1.00 93.00 132 ALA A CA 1
ATOM 1075 C C . ALA A 1 132 ? -3.841 5.151 22.749 1.00 93.00 132 ALA A C 1
ATOM 1077 O O . ALA A 1 132 ? -2.766 5.292 23.328 1.00 93.00 132 ALA A O 1
ATOM 1078 N N . TYR A 1 133 ? -4.439 6.138 22.094 1.00 88.50 133 TYR A N 1
ATOM 1079 C CA . TYR A 1 133 ? -3.952 7.505 22.022 1.00 88.50 133 TYR A CA 1
ATOM 1080 C C . TYR A 1 133 ? -4.751 8.387 22.981 1.00 88.50 133 TYR A C 1
ATOM 1082 O O . TYR A 1 133 ? -5.985 8.340 23.024 1.00 88.50 133 TYR A O 1
ATOM 1090 N N . LYS A 1 134 ? -4.028 9.158 23.794 1.00 82.19 134 LYS A N 1
ATOM 1091 C CA . LYS A 1 134 ? -4.606 9.926 24.899 1.00 82.19 134 LYS A CA 1
ATOM 1092 C C . LYS A 1 134 ? -5.255 11.233 24.437 1.00 82.19 134 LYS A C 1
ATOM 1094 O O . LYS A 1 134 ? -6.229 11.658 25.055 1.00 82.19 134 LYS A O 1
ATOM 1099 N N . ASP A 1 135 ? -4.738 11.836 23.371 1.00 77.12 135 ASP A N 1
ATOM 1100 C CA . ASP A 1 135 ? -5.156 13.161 22.917 1.00 77.12 135 ASP A CA 1
ATOM 1101 C C . ASP A 1 135 ? -6.149 13.091 21.740 1.00 77.12 135 ASP A C 1
ATOM 1103 O O . ASP A 1 135 ? -6.551 12.019 21.274 1.00 77.12 135 ASP A O 1
ATOM 1107 N N . ASN A 1 136 ? -6.612 14.255 21.283 1.00 66.69 136 ASN A N 1
ATOM 1108 C CA . ASN A 1 136 ? -7.737 14.343 20.347 1.00 66.69 136 ASN A CA 1
ATOM 1109 C C . ASN A 1 136 ? -7.366 14.095 18.878 1.00 66.69 136 ASN A C 1
ATOM 1111 O O . ASN A 1 136 ? -8.226 13.638 18.130 1.00 66.69 136 ASN A O 1
ATOM 1115 N N . LEU A 1 137 ? -6.137 14.411 18.459 1.00 67.38 137 LEU A N 1
ATOM 1116 C CA . LEU A 1 137 ? -5.633 14.230 17.094 1.00 67.38 137 LEU A CA 1
ATOM 1117 C C . LEU A 1 137 ? -4.110 14.033 17.157 1.00 67.38 137 LEU A C 1
ATOM 1119 O O . LEU A 1 137 ? -3.445 14.905 17.713 1.00 67.38 137 LEU A O 1
ATOM 1123 N N . PRO A 1 138 ? -3.561 12.933 16.617 1.00 65.75 138 PRO A N 1
ATOM 1124 C CA . PRO A 1 138 ? -2.120 12.797 16.444 1.00 65.75 138 PRO A CA 1
ATOM 1125 C C . PRO A 1 138 ? -1.650 13.814 15.398 1.00 65.75 138 PRO A C 1
ATOM 1127 O O . PRO A 1 138 ? -2.117 13.793 14.258 1.00 65.75 138 PRO A O 1
ATOM 1130 N N . ASP A 1 139 ? -0.785 14.738 15.810 1.00 66.44 139 ASP A N 1
ATOM 1131 C CA . ASP A 1 139 ? -0.149 15.703 14.912 1.00 66.44 139 ASP A CA 1
ATOM 1132 C C . ASP A 1 139 ? 1.112 15.077 14.294 1.00 66.44 139 ASP A C 1
ATOM 1134 O O . ASP A 1 139 ? 1.698 14.161 14.876 1.00 66.44 139 ASP A O 1
ATOM 1138 N N . MET A 1 140 ? 1.549 15.562 13.129 1.00 56.69 140 MET A N 1
ATOM 1139 C CA . MET A 1 140 ? 2.733 15.027 12.434 1.00 56.69 140 MET A CA 1
ATOM 1140 C C . MET A 1 140 ? 4.048 15.218 13.217 1.00 56.69 140 MET A C 1
ATOM 1142 O O . MET A 1 140 ? 5.072 14.672 12.810 1.00 56.69 140 MET A O 1
ATOM 1146 N N . GLU A 1 141 ? 4.037 15.983 14.313 1.00 52.59 141 GLU A N 1
ATOM 1147 C CA . GLU A 1 141 ? 5.206 16.255 15.165 1.00 52.59 141 GLU A CA 1
ATOM 1148 C C . GLU A 1 141 ? 5.260 15.445 16.477 1.00 52.59 141 GLU A C 1
ATOM 1150 O O . GLU A 1 141 ? 6.146 15.683 17.300 1.00 52.59 141 GLU A O 1
ATOM 1155 N N . THR A 1 142 ? 4.348 14.489 16.687 1.00 44.47 142 THR A N 1
ATOM 1156 C CA . THR A 1 142 ? 4.393 13.546 17.830 1.00 44.47 142 THR A CA 1
ATOM 1157 C C . THR A 1 142 ? 4.855 12.162 17.415 1.00 44.47 142 THR A C 1
ATOM 1159 O O . THR A 1 142 ? 5.671 11.581 18.167 1.00 44.47 142 THR A O 1
#

Organism: NCBI:txid408170

Nearest PDB structures (foldseek):
  4dm5-assembly4_D  TM=4.641E-01  e=3.817E-01  Pseudomonas aeruginosa PAO1
  4dm5-assembly2_B  TM=3.533E-01  e=9.677E-01  Pseudomonas aeruginosa PAO1
  2kvt-assembly1_A  TM=3.582E-01  e=1.419E+00  Escherichia coli K-12

Radius of gyration: 25.17 Å; Cα contacts (8 Å, |Δi|>4): 189; chains: 1; bounding box: 56×47×61 Å

InterPro domains:
  IPR032787 Prokaryotic E2 family D [PF14460] (55-142)

Mean predicted aligned error: 14.64 Å

Solvent-accessible surface area (backbone atoms only — not comparable to full-atom values): 9000 Å² total; per-residue (Å²): 133,88,76,56,69,70,59,52,63,75,64,57,75,86,75,72,55,64,49,79,46,80,44,71,48,98,88,48,99,54,72,51,50,34,30,22,46,31,42,99,84,72,47,73,54,71,79,41,74,62,48,72,67,55,53,51,48,50,59,68,67,51,72,56,99,63,75,52,64,87,81,76,86,78,60,93,45,56,78,45,76,43,42,52,86,98,56,42,33,42,29,34,55,43,67,56,45,77,42,80,46,82,60,60,76,92,73,76,51,79,70,41,74,42,85,40,64,14,36,37,39,41,40,38,90,96,46,76,50,79,44,82,39,92,63,84,70,94,56,102,88,115

Foldseek 3Di:
DDDDPVVCVVPDDDQAFKDWDWDDDPPDRDIWIWMWTADNVRDTHDIDTDDPVNVVVCVVVPPPVDQLDDDDDDDPQWPDADSDPPWTKTKGKDFWDWDQDDDDVVVVDDRGTDTAHIWMWIDDDPDIDIDGDHDGDDDPVD

Sequence (142 aa):
MEKNELTNTIHTTLCPRAVLIAYTYAQDKKYFLEQRSIDAKGRMGEGHPVTVEFMNELVRNYSETYSGTPYGRLPSNLLYADTRKGSEEYIWYNPPGKRMMYFVENLGIENAQYNLPGIIYQ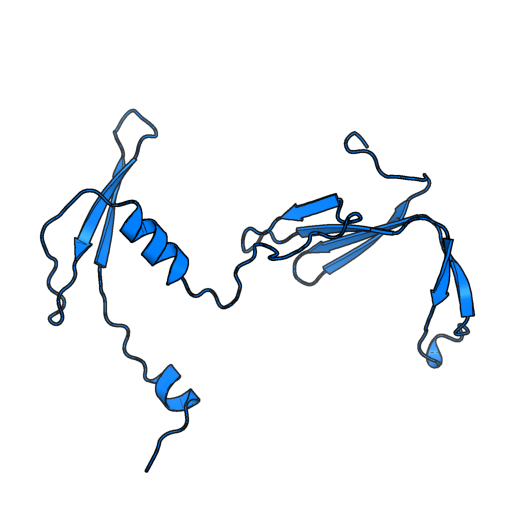AKETQLDVYAYKDNLPDMET

Secondary structure (DSSP, 8-state):
-PPPHHHHHHT------EEEEEEEETTEEEEEEEEEEE-TTS-EEEEEEPPHHHHHHHHHH---S---SPPS---TTEEEEE-STT--EEEEEE-SEEEE----GGG---SSEEEE-EEEEEEETTEEEEEEE-SSS--TT-

pLDDT: mean 81.76, std 14.61, range [43.03, 96.75]